Protein AF-A0A660L6B1-F1 (afdb_monomer)

Sequence (145 aa):
MTATSTRTHKPASDKQTKLLQELCDRLGETYTEPTSSFIAHREISRLIALDNERRAAKDTEPPTPRQLQHLRTLAMRTGQTFVTPTSKRQAAAEIDRLQGATPSTRVERYLDQKAVWDRDTNRAPNLAAIREDEVTGYGSTATWQ

pLDDT: mean 78.26, std 13.12, range [45.59, 95.0]

Organism: NCBI:txid166793

Foldseek 3Di:
DDDDDPDDAAAADPVLLVLQVVLCVVVVHDDDRDRHNVSSVVSSVVSVVVVVVVVVVQQQAAADPVLVVLLVVLCLFQVHDDDRDRGNNRSVVSSVVSVPHDGDDPVRSVVVVVVVVVVVVPPPPCPPPCDPVNVDDDDDPDDDD

Radius of gyration: 30.48 Å; Cα contacts (8 Å, |Δi|>4): 100; chains: 1; bounding box: 74×33×85 Å

Mean predicted aligned error: 15.08 Å

Solvent-accessible surface area (backbone atoms only — not comparable to full-atom values): 8761 Å² total; per-residue (Å²): 134,85,81,80,80,83,76,87,67,58,66,47,49,74,68,52,54,52,52,43,45,55,50,18,65,74,70,74,45,86,75,71,88,51,85,21,33,66,57,36,53,52,49,45,54,50,51,51,50,51,50,50,50,55,48,51,54,58,42,58,35,65,47,50,72,67,56,56,52,48,42,54,53,40,26,68,52,36,73,44,88,80,79,86,54,71,12,36,50,50,41,49,55,50,43,52,53,49,66,73,44,75,64,48,51,77,63,59,54,50,50,53,53,48,51,53,50,51,50,65,68,67,44,72,88,56,93,78,58,83,50,83,71,73,73,69,66,85,82,77,88,80,80,87,131

Structure (mmCIF, N/CA/C/O backbone):
data_AF-A0A660L6B1-F1
#
_entry.id   AF-A0A660L6B1-F1
#
loop_
_atom_site.group_PDB
_atom_site.id
_atom_site.type_symbol
_atom_site.label_atom_id
_atom_site.label_alt_id
_atom_site.label_comp_id
_atom_site.label_asym_id
_atom_site.label_entity_id
_atom_site.label_seq_id
_atom_site.pdbx_PDB_ins_code
_atom_site.Cartn_x
_atom_site.Cartn_y
_atom_site.Cartn_z
_atom_site.occupancy
_atom_site.B_iso_or_equiv
_atom_site.auth_seq_id
_atom_site.auth_comp_id
_atom_site.auth_asym_id
_atom_site.auth_atom_id
_atom_site.pdbx_PDB_model_num
ATOM 1 N N . MET A 1 1 ? 45.221 -22.791 -22.478 1.00 45.59 1 MET A N 1
ATOM 2 C CA . MET A 1 1 ? 44.821 -21.720 -23.415 1.00 45.59 1 MET A CA 1
ATOM 3 C C . MET A 1 1 ? 43.302 -21.714 -23.492 1.00 45.59 1 MET A C 1
ATOM 5 O O . MET A 1 1 ? 42.735 -22.601 -24.113 1.00 45.59 1 MET A O 1
ATOM 9 N N . THR A 1 2 ? 42.630 -20.821 -22.768 1.00 54.91 2 THR A N 1
ATOM 10 C CA . THR A 1 2 ? 41.160 -20.735 -22.767 1.00 54.91 2 THR A CA 1
ATOM 11 C C . THR A 1 2 ? 40.703 -19.883 -23.947 1.00 54.91 2 THR A C 1
ATOM 13 O O . THR A 1 2 ? 41.018 -18.698 -24.008 1.00 54.91 2 THR A O 1
ATOM 16 N N . ALA A 1 3 ? 39.998 -20.493 -24.900 1.00 46.19 3 ALA A N 1
ATOM 17 C CA . ALA A 1 3 ? 39.411 -19.799 -26.038 1.00 46.19 3 ALA A CA 1
ATOM 18 C C . ALA A 1 3 ? 38.224 -18.943 -25.568 1.00 46.19 3 ALA A C 1
ATOM 20 O O . ALA A 1 3 ? 37.179 -19.471 -25.186 1.00 46.19 3 ALA A O 1
ATOM 21 N N . THR A 1 4 ? 38.376 -17.620 -25.577 1.00 51.38 4 THR A N 1
ATOM 22 C CA . THR A 1 4 ? 37.271 -16.694 -25.307 1.00 51.38 4 THR A CA 1
ATOM 23 C C . THR A 1 4 ? 36.368 -16.657 -26.537 1.00 51.38 4 THR A C 1
ATOM 25 O O . THR A 1 4 ? 36.705 -16.049 -27.548 1.00 51.38 4 THR A O 1
ATOM 28 N N . SER A 1 5 ? 35.235 -17.358 -26.480 1.00 50.53 5 SER A N 1
ATOM 29 C CA . SER A 1 5 ? 34.249 -17.382 -27.562 1.00 50.53 5 SER A CA 1
ATOM 30 C C . SER A 1 5 ? 33.542 -16.024 -27.647 1.00 50.53 5 SER A C 1
ATOM 32 O O . SER A 1 5 ? 32.701 -15.688 -26.811 1.00 50.53 5 SER A O 1
ATOM 34 N N . THR A 1 6 ? 33.909 -15.207 -28.634 1.00 53.56 6 THR A N 1
ATOM 35 C CA . THR A 1 6 ? 33.251 -13.933 -28.942 1.00 53.56 6 THR A CA 1
ATOM 36 C C . THR A 1 6 ? 31.900 -14.205 -29.596 1.00 53.56 6 THR A C 1
ATOM 38 O O . THR A 1 6 ? 31.778 -14.401 -30.802 1.00 53.56 6 THR A O 1
ATOM 41 N N . ARG A 1 7 ? 30.851 -14.242 -28.772 1.00 62.47 7 ARG A N 1
ATOM 42 C CA . ARG A 1 7 ? 29.467 -14.359 -29.235 1.00 62.47 7 ARG A CA 1
ATOM 43 C C . ARG A 1 7 ? 29.008 -13.009 -29.793 1.00 62.47 7 ARG A C 1
ATOM 45 O O . ARG A 1 7 ? 28.795 -12.061 -29.043 1.00 62.47 7 ARG A O 1
ATOM 52 N N . THR A 1 8 ? 28.854 -12.915 -31.110 1.00 76.75 8 THR A N 1
ATOM 53 C CA . THR A 1 8 ? 28.317 -11.719 -31.775 1.00 76.75 8 THR A CA 1
ATOM 54 C C . THR A 1 8 ? 26.842 -11.546 -31.420 1.00 76.75 8 THR A C 1
ATOM 56 O O . THR A 1 8 ? 26.021 -12.434 -31.659 1.00 76.75 8 THR A O 1
ATOM 59 N N . HIS A 1 9 ? 26.494 -10.402 -30.838 1.00 72.44 9 HIS A N 1
ATOM 60 C CA . HIS A 1 9 ? 25.125 -10.078 -30.447 1.00 72.44 9 HIS A CA 1
ATOM 61 C C . HIS A 1 9 ? 24.504 -9.068 -31.413 1.00 72.44 9 HIS A C 1
ATOM 63 O O . HIS A 1 9 ? 25.188 -8.194 -31.939 1.00 72.44 9 HIS A O 1
ATOM 69 N N . LYS A 1 10 ? 23.189 -9.184 -31.627 1.00 81.12 10 LYS A N 1
ATOM 70 C CA . LYS A 1 10 ? 22.419 -8.221 -32.422 1.00 81.12 10 LYS A CA 1
ATOM 71 C C . LYS A 1 10 ? 22.439 -6.834 -31.756 1.00 81.12 10 LYS A C 1
ATOM 73 O O . LYS A 1 10 ? 22.486 -6.774 -30.519 1.00 81.12 10 LYS A O 1
ATOM 78 N N . PRO A 1 11 ? 22.362 -5.744 -32.544 1.00 81.81 11 PRO A N 1
ATOM 79 C CA . PRO A 1 11 ? 22.186 -4.404 -31.992 1.00 81.81 11 PRO A CA 1
ATOM 80 C C . PRO A 1 11 ? 20.910 -4.338 -31.142 1.00 81.81 11 PRO A C 1
ATOM 82 O O . PRO A 1 11 ? 19.995 -5.153 -31.310 1.00 81.81 11 PRO A O 1
ATOM 85 N N . ALA A 1 12 ? 20.876 -3.413 -30.184 1.00 79.62 12 ALA A N 1
ATOM 86 C CA . ALA A 1 12 ? 19.717 -3.234 -29.321 1.00 79.62 12 ALA A CA 1
ATOM 87 C C . ALA A 1 12 ? 18.481 -2.852 -30.146 1.00 79.62 12 ALA A C 1
ATOM 89 O O . ALA A 1 12 ? 18.556 -2.058 -31.077 1.00 79.62 12 ALA A O 1
ATOM 90 N N . SER A 1 13 ? 17.343 -3.457 -29.817 1.00 86.00 13 SER A N 1
ATOM 91 C CA . SER A 1 13 ? 16.076 -3.157 -30.481 1.00 86.00 13 SER A CA 1
ATOM 92 C C . SER A 1 13 ? 15.528 -1.807 -30.014 1.00 86.00 13 SER A C 1
ATOM 94 O O . SER A 1 13 ? 15.608 -1.501 -28.827 1.00 86.00 13 SER A O 1
ATOM 96 N N . ASP A 1 14 ? 14.850 -1.074 -30.898 1.00 82.19 14 ASP A N 1
ATOM 97 C CA . ASP A 1 14 ? 14.166 0.195 -30.588 1.00 82.19 14 ASP A CA 1
ATOM 98 C C . ASP A 1 14 ? 13.207 0.117 -29.388 1.00 82.19 14 ASP A C 1
ATOM 100 O O . ASP A 1 14 ? 12.990 1.088 -28.668 1.00 82.19 14 ASP A O 1
ATOM 104 N N . LYS A 1 15 ? 12.601 -1.053 -29.146 1.00 78.88 15 LYS A N 1
ATOM 105 C CA . LYS A 1 15 ? 11.766 -1.271 -27.954 1.00 78.88 15 LYS A CA 1
ATOM 106 C C . LYS A 1 15 ? 12.605 -1.320 -26.676 1.00 78.88 15 LYS A C 1
ATOM 108 O O . LYS A 1 15 ? 12.168 -0.831 -25.641 1.00 78.88 15 LYS A O 1
ATOM 113 N N . GLN A 1 16 ? 13.790 -1.926 -26.750 1.00 75.31 16 GLN A N 1
ATOM 114 C CA . GLN A 1 16 ? 14.714 -2.035 -25.622 1.00 75.31 16 GLN A CA 1
ATOM 115 C C . GLN A 1 16 ? 15.301 -0.665 -25.276 1.00 75.31 16 GLN A C 1
ATOM 117 O O . GLN A 1 16 ? 15.363 -0.326 -24.100 1.00 75.31 16 GLN A O 1
ATOM 122 N N . THR A 1 17 ? 15.666 0.139 -26.278 1.00 83.06 17 THR A N 1
ATOM 123 C CA . THR A 1 17 ? 16.177 1.503 -26.061 1.00 83.06 17 THR A CA 1
ATOM 124 C C . THR A 1 17 ? 15.108 2.417 -25.461 1.00 83.06 17 THR A C 1
ATOM 126 O O . THR A 1 17 ? 15.379 3.084 -24.468 1.00 83.06 17 THR A O 1
ATOM 129 N N . LYS A 1 18 ? 13.861 2.369 -25.960 1.00 85.44 18 LYS A N 1
ATOM 130 C CA . LYS A 1 18 ? 12.730 3.108 -25.363 1.00 85.44 18 LYS A CA 1
ATOM 131 C C . LYS A 1 18 ? 12.466 2.727 -23.906 1.00 85.44 18 LYS A C 1
ATOM 133 O O . LYS A 1 18 ? 12.297 3.609 -23.073 1.00 85.44 18 LYS A O 1
ATOM 138 N N . LEU A 1 19 ? 12.440 1.430 -23.597 1.00 80.94 19 LEU A N 1
ATOM 139 C CA . LEU A 1 19 ? 12.199 0.962 -22.230 1.00 80.94 19 LEU A CA 1
ATOM 140 C C . LEU A 1 19 ? 13.330 1.372 -21.276 1.00 80.94 19 LEU A C 1
ATOM 142 O O . LEU A 1 19 ? 13.064 1.738 -20.136 1.00 80.94 19 LEU A O 1
ATOM 146 N N . LEU A 1 20 ? 14.583 1.334 -21.737 1.00 84.25 20 LEU A N 1
ATOM 147 C CA . LEU A 1 20 ? 15.726 1.818 -20.962 1.00 84.25 20 LEU A CA 1
ATOM 148 C C . LEU A 1 20 ? 15.623 3.312 -20.673 1.00 84.25 20 LEU A C 1
ATOM 150 O O . LEU A 1 20 ? 15.792 3.701 -19.524 1.00 84.25 20 LEU A O 1
ATOM 154 N N . GLN A 1 21 ? 15.305 4.121 -21.686 1.00 84.62 21 GLN A N 1
ATOM 155 C CA . GLN A 1 21 ? 15.109 5.560 -21.518 1.00 84.62 21 GLN A CA 1
ATOM 156 C C . GLN A 1 21 ? 14.036 5.845 -20.458 1.00 84.62 21 GLN A C 1
ATOM 158 O O . GLN A 1 21 ? 14.293 6.571 -19.504 1.00 84.62 21 GLN A O 1
ATOM 163 N N . GLU A 1 22 ? 12.871 5.201 -20.565 1.00 88.75 22 GLU A N 1
ATOM 164 C CA . GLU A 1 22 ? 11.767 5.388 -19.618 1.00 88.75 22 GLU A CA 1
ATOM 165 C C . GLU A 1 22 ? 12.141 4.984 -18.179 1.00 88.75 22 GLU A C 1
ATOM 167 O O . GLU A 1 22 ? 11.773 5.662 -17.217 1.00 88.75 22 GLU A O 1
ATOM 172 N N . LEU A 1 23 ? 12.871 3.876 -18.010 1.00 83.50 23 LEU A N 1
ATOM 173 C CA . LEU A 1 23 ? 13.323 3.412 -16.696 1.00 83.50 23 LEU A CA 1
ATOM 174 C C . LEU A 1 23 ? 14.380 4.344 -16.091 1.00 83.50 23 LEU A C 1
ATOM 176 O O . LEU A 1 23 ? 14.301 4.647 -14.901 1.00 83.50 23 LEU A O 1
ATOM 180 N N . CYS A 1 24 ? 15.331 4.817 -16.897 1.00 87.94 24 CYS A N 1
ATOM 181 C CA . CYS A 1 24 ? 16.336 5.794 -16.489 1.00 87.94 24 CYS A CA 1
ATOM 182 C C . CYS A 1 24 ? 15.687 7.109 -16.042 1.00 87.94 24 CYS A C 1
ATOM 184 O O . CYS A 1 24 ? 15.954 7.558 -14.928 1.00 87.94 24 CYS A O 1
ATOM 186 N N . ASP A 1 25 ? 14.763 7.657 -16.838 1.00 89.62 25 ASP A N 1
ATOM 187 C CA . ASP A 1 25 ? 14.040 8.894 -16.516 1.00 89.62 25 ASP A CA 1
ATOM 188 C C . ASP A 1 25 ? 13.259 8.762 -15.199 1.00 89.62 25 ASP A C 1
ATOM 190 O O . ASP A 1 25 ? 13.286 9.651 -14.347 1.00 89.62 25 ASP A O 1
ATOM 194 N N . ARG A 1 26 ? 12.598 7.616 -14.986 1.00 87.19 26 ARG A N 1
ATOM 195 C CA . ARG A 1 26 ? 11.837 7.339 -13.759 1.00 87.19 26 ARG A CA 1
ATOM 196 C C . ARG A 1 26 ? 12.727 7.192 -12.523 1.00 87.19 26 ARG A C 1
ATOM 198 O O . ARG A 1 26 ? 12.322 7.586 -11.430 1.00 87.19 26 ARG A O 1
ATOM 205 N N . LEU A 1 27 ? 13.908 6.599 -12.681 1.00 87.12 27 LEU A N 1
ATOM 206 C CA . LEU A 1 27 ? 14.862 6.366 -11.595 1.00 87.12 27 LEU A CA 1
ATOM 207 C C . LEU A 1 27 ? 15.823 7.546 -11.374 1.00 87.12 27 LEU A C 1
ATOM 209 O O . LEU A 1 27 ? 16.523 7.555 -10.359 1.00 87.12 27 LEU A O 1
ATOM 213 N N . GLY A 1 28 ? 15.845 8.537 -12.270 1.00 88.56 28 GLY A N 1
ATOM 214 C CA . GLY A 1 28 ? 16.829 9.622 -12.263 1.00 88.56 28 GLY A CA 1
ATOM 215 C C . GLY A 1 28 ? 18.252 9.148 -12.582 1.00 88.56 28 GLY A C 1
ATOM 216 O O . GLY A 1 28 ? 19.215 9.795 -12.182 1.00 88.56 28 GLY A O 1
ATOM 217 N N . GLU A 1 29 ? 18.384 8.000 -13.248 1.00 86.88 29 GLU A N 1
ATOM 218 C CA . GLU A 1 29 ? 19.663 7.425 -13.670 1.00 86.88 29 GLU A CA 1
ATOM 219 C C . GLU A 1 29 ? 20.031 7.948 -15.061 1.00 86.88 29 GLU A C 1
ATOM 221 O O . GLU A 1 29 ? 19.167 8.180 -15.907 1.00 86.88 29 GLU A O 1
ATOM 226 N N . THR A 1 30 ? 21.322 8.110 -15.337 1.00 88.94 30 THR A N 1
ATOM 227 C CA . THR A 1 30 ? 21.785 8.561 -16.654 1.00 88.94 30 THR A CA 1
ATOM 228 C C . THR A 1 30 ? 21.589 7.472 -17.706 1.00 88.94 30 THR A C 1
ATOM 230 O O . THR A 1 30 ? 22.149 6.380 -17.582 1.00 88.94 30 THR A O 1
ATOM 233 N N . TYR A 1 31 ? 20.845 7.778 -18.770 1.00 84.38 31 TYR A N 1
ATOM 234 C CA . TYR A 1 31 ? 20.689 6.870 -19.903 1.00 84.38 31 TYR A CA 1
ATOM 23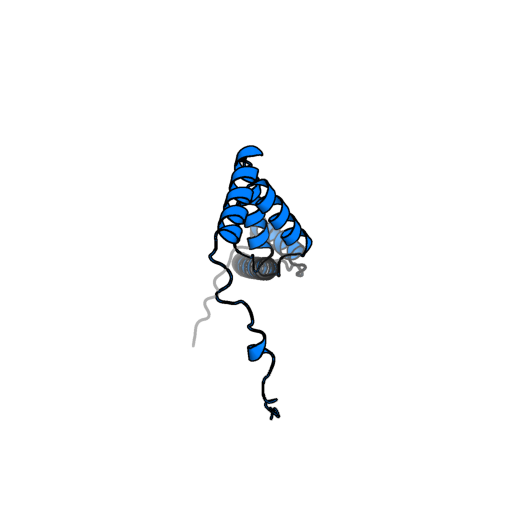5 C C . TYR A 1 31 ? 21.997 6.756 -20.697 1.00 84.38 31 TYR A C 1
ATOM 237 O O . TYR A 1 31 ? 22.579 7.759 -21.106 1.00 84.38 31 TYR A O 1
ATOM 245 N N . THR A 1 32 ? 22.448 5.522 -20.933 1.00 85.19 32 THR A N 1
ATOM 246 C CA . THR A 1 32 ? 23.571 5.212 -21.829 1.00 85.19 32 THR A CA 1
ATOM 247 C C . THR A 1 32 ? 23.077 4.286 -22.933 1.00 85.19 32 THR A C 1
ATOM 249 O O . THR A 1 32 ? 22.485 3.244 -22.647 1.00 85.19 32 THR A O 1
ATOM 252 N N . GLU A 1 33 ? 23.325 4.650 -24.193 1.00 81.56 33 GLU A N 1
ATOM 253 C CA . GLU A 1 33 ? 22.878 3.853 -25.335 1.00 81.56 33 GLU A CA 1
ATOM 254 C C . GLU A 1 33 ? 23.579 2.477 -25.355 1.00 81.56 33 GLU A C 1
ATOM 256 O O . GLU A 1 33 ? 24.814 2.401 -25.358 1.00 81.56 33 GLU A O 1
ATOM 261 N N . PRO A 1 34 ? 22.826 1.362 -25.344 1.00 82.56 34 PRO A N 1
ATOM 262 C CA . PRO A 1 34 ? 23.414 0.035 -25.240 1.00 82.56 34 PRO A CA 1
ATOM 263 C C . PRO A 1 34 ? 24.037 -0.421 -26.566 1.00 82.56 34 PRO A C 1
ATOM 265 O O . PRO A 1 34 ? 23.363 -0.550 -27.584 1.00 82.56 34 PRO A O 1
ATOM 268 N N . THR A 1 35 ? 25.312 -0.813 -26.521 1.00 85.56 35 THR A N 1
ATOM 269 C CA . THR A 1 35 ? 26.074 -1.322 -27.681 1.00 85.56 35 THR A CA 1
ATOM 270 C C . THR A 1 35 ? 25.486 -2.603 -28.295 1.00 85.56 35 THR A C 1
ATOM 272 O O . THR A 1 35 ? 25.751 -2.938 -29.445 1.00 85.56 35 THR A O 1
ATOM 275 N N . SER A 1 36 ? 24.711 -3.370 -27.524 1.00 86.38 36 SER A N 1
ATOM 276 C CA . SER A 1 36 ? 24.177 -4.675 -27.920 1.00 86.38 36 SER A CA 1
ATOM 277 C C . SER A 1 36 ? 22.867 -4.970 -27.199 1.00 86.38 36 SER A C 1
ATOM 279 O O . SER A 1 36 ? 22.670 -4.561 -26.054 1.00 86.38 36 SER A O 1
ATOM 281 N N . SER A 1 37 ? 22.001 -5.767 -27.827 1.00 79.62 37 SER A N 1
ATOM 282 C CA . SER A 1 37 ? 20.754 -6.251 -27.226 1.00 79.62 37 SER A CA 1
ATOM 283 C C . SER A 1 37 ? 20.975 -7.015 -25.913 1.00 79.62 37 SER A C 1
ATOM 285 O O . SER A 1 37 ? 20.153 -6.932 -25.004 1.00 79.62 37 SER A O 1
ATOM 287 N N . PHE A 1 38 ? 22.103 -7.722 -25.775 1.00 83.00 38 PHE A N 1
ATOM 288 C CA . PHE A 1 38 ? 22.449 -8.421 -24.533 1.00 83.00 38 PHE A CA 1
ATOM 289 C C . PHE A 1 38 ? 22.725 -7.439 -23.387 1.00 83.00 38 PHE A C 1
ATOM 291 O O . PHE A 1 38 ? 22.220 -7.621 -22.281 1.00 83.00 38 PHE A O 1
ATOM 298 N N . ILE A 1 39 ? 23.476 -6.371 -23.676 1.00 85.00 39 ILE A N 1
ATOM 299 C CA . ILE A 1 39 ? 23.745 -5.293 -22.719 1.00 85.00 39 ILE A CA 1
ATOM 300 C C . ILE A 1 39 ? 22.442 -4.574 -22.367 1.00 85.00 39 ILE A C 1
ATOM 302 O O . ILE A 1 39 ? 22.163 -4.377 -21.188 1.00 85.00 39 ILE A O 1
ATOM 306 N N . ALA A 1 40 ? 21.600 -4.291 -23.367 1.00 76.81 40 ALA A N 1
ATOM 307 C CA . ALA A 1 40 ? 20.298 -3.670 -23.156 1.00 76.81 40 ALA A CA 1
ATOM 308 C C . ALA A 1 40 ? 19.404 -4.508 -22.231 1.00 76.81 40 ALA A C 1
ATOM 310 O O . ALA A 1 40 ? 18.849 -3.996 -21.266 1.00 76.81 40 ALA A O 1
ATOM 311 N N . HIS A 1 41 ? 19.285 -5.812 -22.487 1.00 78.50 41 HIS A N 1
ATOM 312 C CA . HIS A 1 41 ? 18.449 -6.705 -21.685 1.00 78.50 41 HIS A CA 1
ATOM 313 C C . HIS A 1 41 ? 18.952 -6.856 -20.243 1.00 78.50 41 HIS A C 1
ATOM 315 O O . HIS A 1 41 ? 18.149 -6.862 -19.305 1.00 78.50 41 HIS A O 1
ATOM 321 N N . ARG A 1 42 ? 20.277 -6.946 -20.055 1.00 90.38 42 ARG A N 1
ATOM 322 C CA . ARG A 1 42 ? 20.888 -6.979 -18.722 1.00 90.38 42 ARG A CA 1
ATOM 323 C C . ARG A 1 42 ? 20.557 -5.709 -17.944 1.00 90.38 42 ARG A C 1
ATOM 325 O O . ARG A 1 42 ? 20.157 -5.799 -16.786 1.00 90.38 42 ARG A O 1
ATOM 332 N N . GLU A 1 43 ? 20.682 -4.554 -18.590 1.00 87.31 43 GLU A N 1
ATOM 333 C CA . GLU A 1 43 ? 20.435 -3.273 -17.935 1.00 87.31 43 GLU A CA 1
ATOM 334 C C . GLU A 1 43 ? 18.946 -3.050 -17.646 1.00 87.31 43 GLU A C 1
ATOM 336 O O . GLU A 1 43 ? 18.606 -2.647 -16.540 1.00 87.31 43 GLU A O 1
ATOM 3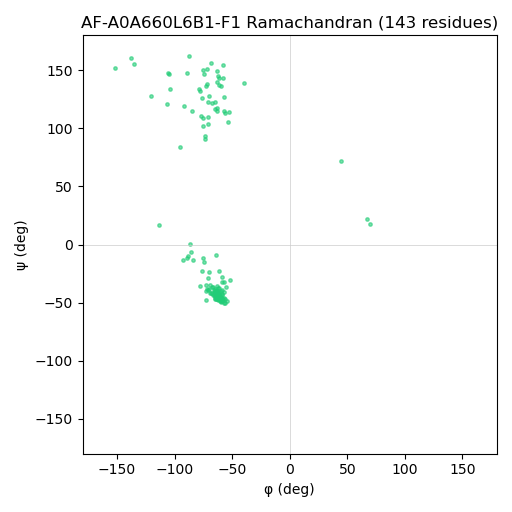41 N N . ILE A 1 44 ? 18.042 -3.446 -18.551 1.00 81.00 44 ILE A N 1
ATOM 342 C CA . ILE A 1 44 ? 16.591 -3.459 -18.286 1.00 81.00 44 ILE A CA 1
ATOM 343 C C . ILE A 1 44 ? 16.289 -4.280 -17.028 1.00 81.00 44 ILE A C 1
ATOM 345 O O . ILE A 1 44 ? 15.574 -3.818 -16.142 1.00 81.00 44 ILE A O 1
ATOM 349 N N . SER A 1 45 ? 16.851 -5.488 -16.928 1.00 82.88 45 SER A N 1
ATOM 350 C CA . SER A 1 45 ? 16.617 -6.375 -15.782 1.00 82.88 45 SER A CA 1
ATOM 351 C C . SER A 1 45 ? 17.118 -5.756 -14.475 1.00 82.88 45 SER A C 1
ATOM 353 O O . SER A 1 45 ? 16.423 -5.807 -13.461 1.00 82.88 45 SER A O 1
ATOM 355 N N . ARG A 1 46 ? 18.296 -5.120 -14.508 1.00 92.31 46 ARG A N 1
ATOM 356 C CA . ARG A 1 46 ? 18.870 -4.399 -13.367 1.00 92.31 46 ARG A CA 1
ATOM 357 C C . ARG A 1 46 ? 17.996 -3.218 -12.936 1.00 92.31 46 ARG A C 1
ATOM 359 O O . ARG A 1 46 ? 17.714 -3.082 -11.750 1.00 92.31 46 ARG A O 1
ATOM 366 N N . LEU A 1 47 ? 17.557 -2.381 -13.876 1.00 84.12 47 LEU A N 1
ATOM 367 C CA . LEU A 1 47 ? 16.740 -1.200 -13.578 1.00 84.12 47 LEU A CA 1
ATOM 368 C C . LEU A 1 47 ? 15.355 -1.582 -13.049 1.00 84.12 47 LEU A C 1
ATOM 370 O O . LEU A 1 47 ? 14.856 -0.939 -12.132 1.00 84.12 47 LEU A O 1
ATOM 374 N N . ILE A 1 48 ? 14.754 -2.657 -13.566 1.00 86.00 48 ILE A N 1
ATOM 375 C CA . ILE A 1 48 ? 13.502 -3.198 -13.021 1.00 86.00 48 ILE A CA 1
ATOM 376 C C . ILE A 1 48 ? 13.695 -3.656 -11.572 1.00 86.00 48 ILE A C 1
ATOM 378 O O . ILE A 1 48 ? 12.856 -3.353 -10.727 1.00 86.00 48 ILE A O 1
ATOM 382 N N . ALA A 1 49 ? 14.787 -4.366 -11.269 1.00 83.25 49 ALA A N 1
ATOM 383 C CA . ALA A 1 49 ? 15.082 -4.783 -9.899 1.00 83.25 49 ALA A CA 1
ATOM 384 C C . ALA A 1 49 ? 15.220 -3.570 -8.963 1.00 83.25 49 ALA A C 1
ATOM 386 O O . ALA A 1 49 ? 14.569 -3.531 -7.922 1.00 83.25 49 ALA A O 1
ATOM 387 N N . LEU A 1 50 ? 15.959 -2.539 -9.383 1.00 87.06 50 LEU A N 1
ATOM 388 C CA . LEU A 1 50 ? 16.124 -1.306 -8.612 1.00 87.06 50 LEU A CA 1
ATOM 389 C C . LEU A 1 50 ? 14.802 -0.539 -8.416 1.00 87.06 50 LEU A C 1
ATOM 391 O O . LEU A 1 50 ? 14.536 -0.047 -7.321 1.00 87.06 50 LEU A O 1
ATOM 395 N N . ASP A 1 51 ? 13.953 -0.440 -9.445 1.00 87.38 51 ASP A N 1
ATOM 396 C CA . ASP A 1 51 ? 12.623 0.182 -9.330 1.00 87.38 51 ASP A CA 1
ATOM 397 C C . ASP A 1 51 ? 11.747 -0.583 -8.334 1.00 87.38 51 ASP A C 1
ATOM 399 O O . ASP A 1 51 ? 11.105 0.022 -7.476 1.00 87.38 51 ASP A O 1
ATOM 403 N N . ASN A 1 52 ? 11.769 -1.916 -8.390 1.00 86.88 52 ASN A N 1
ATOM 404 C CA . ASN A 1 52 ? 11.038 -2.761 -7.451 1.00 86.88 52 ASN A CA 1
ATOM 405 C C . ASN A 1 52 ? 11.541 -2.590 -6.014 1.00 86.88 52 ASN A C 1
ATOM 407 O O . ASN A 1 52 ? 10.727 -2.483 -5.101 1.00 86.88 52 ASN A O 1
ATOM 411 N N . GLU A 1 53 ? 12.854 -2.511 -5.803 1.00 86.88 53 GLU A N 1
ATOM 412 C CA . GLU A 1 53 ? 13.448 -2.251 -4.488 1.00 86.88 53 GLU A CA 1
ATOM 413 C C . GLU A 1 53 ? 13.046 -0.875 -3.947 1.00 86.88 53 GLU A C 1
ATOM 415 O O . GLU A 1 53 ? 12.606 -0.764 -2.802 1.00 86.88 53 GLU A O 1
ATOM 420 N N . ARG A 1 54 ? 13.113 0.177 -4.775 1.00 87.25 54 ARG A N 1
ATOM 421 C CA . ARG A 1 54 ? 12.685 1.531 -4.383 1.00 87.25 54 ARG A CA 1
ATOM 422 C C . ARG A 1 54 ? 11.193 1.587 -4.060 1.00 87.25 54 ARG A C 1
ATOM 424 O O . ARG A 1 54 ? 10.797 2.243 -3.096 1.00 87.25 54 ARG A O 1
ATOM 431 N N . ARG A 1 55 ? 10.358 0.883 -4.830 1.00 83.88 55 ARG A N 1
ATOM 432 C CA . ARG A 1 55 ? 8.923 0.735 -4.541 1.00 83.88 55 ARG A CA 1
ATOM 433 C C . ARG A 1 55 ? 8.691 -0.010 -3.234 1.00 83.88 55 ARG A C 1
ATOM 435 O O . ARG A 1 55 ? 7.924 0.475 -2.413 1.00 83.88 55 ARG A O 1
ATOM 442 N N . ALA A 1 56 ? 9.382 -1.125 -3.010 1.00 79.12 56 ALA A N 1
ATOM 443 C CA . ALA A 1 56 ? 9.272 -1.897 -1.777 1.00 79.12 56 ALA A CA 1
ATOM 444 C C . ALA A 1 56 ? 9.682 -1.063 -0.554 1.00 79.12 56 ALA A C 1
ATOM 446 O O . ALA A 1 56 ? 8.962 -1.048 0.442 1.00 79.12 56 ALA A O 1
ATOM 447 N N . ALA A 1 57 ? 10.774 -0.299 -0.650 1.00 83.62 57 ALA A N 1
ATOM 448 C CA . ALA A 1 57 ? 11.193 0.626 0.400 1.00 83.62 57 ALA A CA 1
ATOM 449 C C . ALA A 1 57 ? 10.101 1.667 0.702 1.00 83.62 57 ALA A C 1
ATOM 451 O O . ALA A 1 57 ? 9.716 1.851 1.859 1.00 83.62 57 ALA A O 1
ATOM 452 N N . LYS A 1 58 ? 9.520 2.276 -0.337 1.00 82.88 58 LYS A N 1
ATOM 453 C CA . LYS A 1 58 ? 8.402 3.219 -0.193 1.00 82.88 58 LYS A CA 1
ATOM 454 C C . LYS A 1 58 ? 7.155 2.567 0.415 1.00 82.88 58 LYS A C 1
ATOM 456 O O . LYS A 1 58 ? 6.462 3.179 1.224 1.00 82.88 58 LYS A O 1
ATOM 461 N N . ASP A 1 59 ? 6.879 1.316 0.064 1.00 82.25 59 ASP A N 1
ATOM 462 C CA . ASP A 1 59 ? 5.749 0.549 0.589 1.00 82.25 59 ASP A CA 1
ATOM 463 C C . ASP A 1 59 ? 5.921 0.163 2.059 1.00 82.25 59 ASP A C 1
ATOM 465 O O . ASP A 1 59 ? 4.916 -0.072 2.738 1.00 82.25 59 ASP A O 1
ATOM 469 N N . THR A 1 60 ? 7.162 0.104 2.551 1.00 86.56 60 THR A N 1
ATOM 470 C CA . THR A 1 60 ? 7.496 -0.102 3.969 1.00 86.56 60 THR A CA 1
ATOM 471 C C . THR A 1 60 ? 7.517 1.185 4.791 1.00 86.56 60 THR A C 1
ATOM 473 O O . THR A 1 60 ? 7.616 1.109 6.013 1.00 86.56 60 THR A O 1
ATOM 476 N N . GLU A 1 61 ? 7.378 2.361 4.166 1.00 90.19 61 GLU A N 1
ATOM 477 C CA . GLU A 1 61 ? 7.315 3.623 4.904 1.00 90.19 61 GLU A CA 1
ATOM 478 C C . GLU A 1 61 ? 6.152 3.622 5.902 1.00 90.19 61 GLU A C 1
ATOM 480 O O . GLU A 1 61 ? 5.063 3.131 5.576 1.00 90.19 61 GLU A O 1
ATOM 485 N N . PRO A 1 62 ? 6.335 4.227 7.088 1.00 90.06 62 PRO A N 1
ATOM 486 C CA . PRO A 1 62 ? 5.299 4.270 8.102 1.00 90.06 62 PRO A CA 1
ATOM 487 C C . PRO A 1 62 ? 4.068 5.039 7.599 1.00 90.06 62 PRO A C 1
ATOM 489 O O . PRO A 1 62 ? 4.195 6.020 6.850 1.00 90.06 62 PRO A O 1
ATOM 492 N N . PRO A 1 63 ? 2.858 4.621 8.007 1.00 91.94 63 PRO A N 1
ATOM 493 C CA . PRO A 1 63 ? 1.623 5.264 7.592 1.00 91.94 63 PRO A CA 1
ATOM 494 C C . PRO A 1 63 ? 1.591 6.722 8.045 1.00 91.94 63 PRO A C 1
ATOM 496 O O . PRO A 1 63 ? 2.046 7.081 9.131 1.00 91.94 63 PRO A O 1
ATOM 499 N N . THR A 1 64 ? 1.023 7.585 7.207 1.00 93.12 64 THR A N 1
ATOM 500 C CA . THR A 1 64 ? 0.910 9.005 7.554 1.00 93.12 64 THR A CA 1
ATOM 501 C C . THR A 1 64 ? -0.136 9.221 8.659 1.00 93.12 64 THR A C 1
ATOM 503 O O . THR A 1 64 ? -1.146 8.509 8.695 1.00 93.12 64 THR A O 1
ATOM 506 N N . PRO A 1 65 ? 0.010 10.257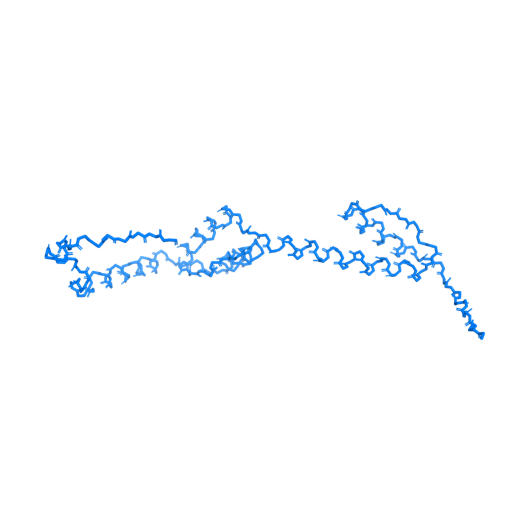 9.509 1.00 91.69 65 PRO A N 1
ATOM 507 C CA . PRO A 1 65 ? -0.989 10.578 10.533 1.00 91.69 65 PRO A CA 1
ATOM 508 C C . PRO A 1 65 ? -2.398 10.781 9.959 1.00 91.69 65 PRO A C 1
ATOM 510 O O . PRO A 1 65 ? -3.389 10.349 10.546 1.00 91.69 65 PRO A O 1
ATOM 513 N N . ARG A 1 66 ? -2.491 11.378 8.762 1.00 92.00 66 ARG A N 1
ATOM 514 C CA . ARG A 1 66 ? -3.760 11.587 8.053 1.00 92.00 66 ARG A CA 1
ATOM 515 C C . ARG A 1 66 ? -4.423 10.269 7.643 1.00 92.00 66 ARG A C 1
ATOM 517 O O . ARG A 1 66 ? -5.635 10.150 7.783 1.00 92.00 66 ARG A O 1
ATOM 524 N N . GLN A 1 67 ? -3.654 9.282 7.173 1.00 93.31 67 GLN A N 1
ATOM 525 C CA . GLN A 1 67 ? -4.183 7.949 6.853 1.00 93.31 67 GLN A CA 1
ATOM 526 C C . GLN A 1 67 ? -4.715 7.244 8.104 1.00 93.31 67 GLN A C 1
ATOM 528 O O . GLN A 1 67 ? -5.808 6.688 8.061 1.00 93.31 67 GLN A O 1
ATOM 533 N N . LEU A 1 68 ? -4.001 7.325 9.232 1.00 94.50 68 LEU A N 1
ATOM 534 C CA . LEU A 1 68 ? -4.462 6.745 10.500 1.00 94.50 68 LEU A CA 1
ATOM 535 C C . LEU A 1 68 ? -5.756 7.404 10.998 1.00 94.50 68 LEU A C 1
ATOM 537 O O . LEU A 1 68 ? -6.671 6.716 11.447 1.00 94.50 68 LEU A O 1
ATOM 541 N N . GLN A 1 69 ? -5.865 8.729 10.885 1.00 94.00 69 GLN A N 1
ATOM 5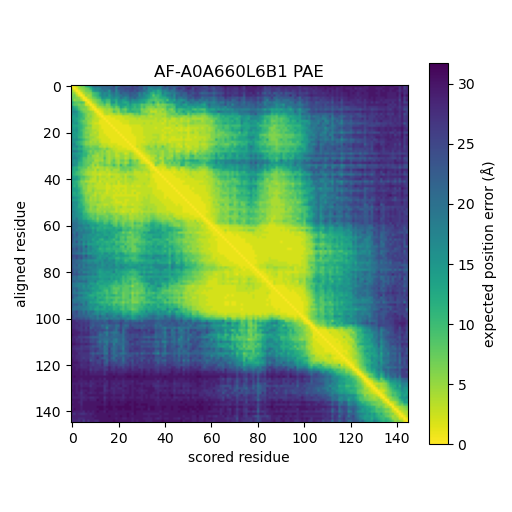42 C CA . GLN A 1 69 ? -7.090 9.446 11.240 1.00 94.00 69 GLN A CA 1
ATOM 543 C C . GLN A 1 69 ? -8.265 9.061 10.330 1.00 94.00 69 GLN A C 1
ATOM 545 O O . GLN A 1 69 ? -9.392 8.878 10.801 1.00 94.00 69 GLN A O 1
ATOM 550 N N . HIS A 1 70 ? -8.001 8.900 9.032 1.00 95.00 70 HIS A N 1
ATOM 551 C CA . HIS A 1 70 ? -9.002 8.459 8.062 1.00 95.00 70 HIS A CA 1
ATOM 552 C C . HIS A 1 70 ? -9.494 7.039 8.359 1.00 95.00 70 HIS A C 1
ATOM 554 O O . HIS A 1 70 ? -10.700 6.806 8.389 1.00 95.00 70 HIS A O 1
ATOM 560 N N . LEU A 1 71 ? -8.581 6.119 8.688 1.00 95.00 71 LEU A N 1
ATOM 561 C CA . LEU A 1 71 ? -8.910 4.755 9.110 1.00 95.00 71 LEU A CA 1
ATOM 562 C C . LEU A 1 71 ? -9.822 4.725 10.335 1.00 95.00 71 LEU A C 1
ATOM 564 O O . LEU A 1 71 ? -10.847 4.052 10.308 1.00 95.00 71 LEU A O 1
ATOM 568 N N . ARG A 1 72 ? -9.509 5.500 11.382 1.00 93.25 72 ARG A N 1
ATOM 569 C CA . ARG A 1 72 ? -10.367 5.600 12.579 1.00 93.25 72 ARG A CA 1
ATOM 570 C C . ARG A 1 72 ? -11.769 6.089 12.230 1.00 93.25 72 ARG A C 1
ATOM 572 O O . ARG A 1 72 ? -12.754 5.533 12.704 1.00 93.25 72 ARG A O 1
ATOM 579 N N . THR A 1 73 ? -11.858 7.098 11.369 1.00 92.88 73 THR A N 1
ATOM 580 C CA . THR A 1 73 ? -13.141 7.668 10.941 1.00 92.88 73 THR A CA 1
ATOM 581 C C . THR A 1 73 ? -13.971 6.647 10.161 1.00 92.88 73 THR A C 1
ATOM 583 O O . THR A 1 73 ? -15.165 6.489 10.416 1.00 92.88 73 THR A O 1
ATOM 586 N N . LEU A 1 74 ? -13.341 5.920 9.233 1.00 91.81 74 LEU A N 1
ATOM 587 C CA . LEU A 1 74 ? -13.998 4.870 8.458 1.00 91.81 74 LEU A CA 1
ATOM 588 C C . LEU A 1 74 ? -14.448 3.706 9.340 1.00 91.81 74 LEU A C 1
ATOM 590 O O . LEU A 1 74 ? -15.603 3.307 9.244 1.00 91.81 74 LEU A O 1
ATOM 594 N N . ALA A 1 75 ? -13.584 3.233 10.235 1.00 90.75 75 ALA A N 1
ATOM 595 C CA . ALA A 1 75 ? -13.877 2.176 11.199 1.00 90.75 75 ALA A CA 1
ATOM 596 C C . ALA A 1 75 ? -15.097 2.514 12.070 1.00 90.75 75 ALA A C 1
ATOM 598 O O . ALA A 1 75 ? -16.033 1.725 12.180 1.00 90.75 75 ALA A O 1
ATOM 599 N N . MET A 1 76 ? -15.154 3.737 12.608 1.00 88.19 76 MET A N 1
ATOM 600 C CA . MET A 1 76 ? -16.315 4.215 13.368 1.00 88.19 76 MET A CA 1
ATOM 601 C C . MET A 1 76 ? -17.592 4.286 12.519 1.00 88.19 76 MET A C 1
ATOM 603 O O . MET A 1 76 ? -18.687 4.034 13.023 1.00 88.19 76 MET A O 1
ATOM 607 N N . ARG A 1 77 ? -17.475 4.644 11.233 1.00 87.12 77 ARG A N 1
ATOM 608 C CA . ARG A 1 77 ? -18.620 4.740 10.317 1.00 87.12 77 ARG A CA 1
ATOM 609 C C . ARG A 1 77 ? -19.162 3.366 9.931 1.00 87.12 77 ARG A C 1
ATOM 611 O O . ARG A 1 77 ? -20.374 3.217 9.811 1.00 87.12 77 ARG A O 1
ATOM 618 N N . THR A 1 78 ? -18.291 2.395 9.694 1.00 87.06 78 THR A N 1
ATOM 619 C CA . THR A 1 78 ? -18.682 1.042 9.280 1.00 87.06 78 THR A CA 1
ATOM 620 C C . THR A 1 78 ? -18.938 0.111 10.460 1.00 87.06 78 THR A C 1
ATOM 622 O O . THR A 1 78 ? -19.498 -0.958 10.257 1.00 87.06 78 THR A O 1
ATOM 625 N N . GLY A 1 79 ? -18.573 0.507 11.685 1.00 86.19 79 GLY A N 1
ATOM 626 C CA . GLY A 1 79 ? -18.652 -0.354 12.868 1.00 86.19 79 GLY A CA 1
ATOM 627 C C . GLY A 1 79 ? -17.633 -1.496 12.848 1.00 86.19 79 GLY A C 1
ATOM 628 O O . GLY A 1 79 ? -17.802 -2.478 13.559 1.00 86.19 79 GLY A O 1
ATOM 629 N N . GLN A 1 80 ? -16.590 -1.399 12.021 1.00 87.88 80 GLN A N 1
ATOM 630 C CA . GLN A 1 80 ? -15.574 -2.440 11.885 1.00 87.88 80 GLN A CA 1
ATOM 631 C C . GLN A 1 80 ? -14.279 -2.028 12.571 1.00 87.88 80 GLN A C 1
ATOM 633 O O . GLN A 1 80 ? -13.907 -0.857 12.584 1.00 87.88 80 GLN A O 1
ATOM 638 N N . THR A 1 81 ? -13.555 -3.007 13.098 1.00 90.25 81 THR A N 1
ATOM 639 C CA . THR A 1 81 ? -12.182 -2.819 13.561 1.00 90.25 81 THR A CA 1
ATOM 640 C C . THR A 1 81 ? -11.198 -3.042 12.412 1.00 90.25 81 THR A C 1
ATOM 642 O O . THR A 1 81 ? -11.540 -3.623 11.378 1.00 90.25 81 THR A O 1
ATOM 645 N N . PHE A 1 82 ? -9.972 -2.555 12.586 1.00 90.62 82 PHE A N 1
ATOM 646 C CA . PHE A 1 82 ? -8.871 -2.782 11.658 1.00 90.62 82 PHE A CA 1
ATOM 647 C C . PHE A 1 82 ? -7.594 -3.141 12.412 1.00 90.62 82 PHE A C 1
ATOM 649 O O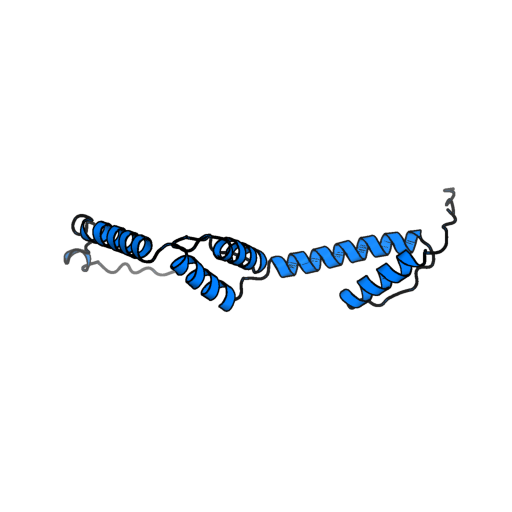 . PHE A 1 82 ? -7.423 -2.778 13.577 1.00 90.62 82 PHE A O 1
ATOM 656 N N . VAL A 1 83 ? -6.690 -3.851 11.739 1.00 89.94 83 VAL A N 1
ATOM 657 C CA . VAL A 1 83 ? -5.352 -4.141 12.265 1.00 89.94 83 VAL A CA 1
ATOM 658 C C . VAL A 1 83 ? -4.484 -2.899 12.101 1.00 89.94 83 VAL A C 1
ATOM 660 O O . VAL A 1 83 ? -4.450 -2.323 11.016 1.00 89.94 83 VAL A O 1
ATOM 663 N N . THR A 1 84 ? -3.771 -2.488 13.155 1.00 89.62 84 THR A N 1
ATOM 664 C CA . THR A 1 84 ? -2.884 -1.316 13.108 1.00 89.62 84 THR A CA 1
ATOM 665 C C . THR A 1 84 ? -1.855 -1.476 11.983 1.00 89.62 84 THR A C 1
ATOM 667 O O . THR A 1 84 ? -0.995 -2.354 12.080 1.00 89.62 84 THR A O 1
ATOM 670 N N . PRO A 1 85 ? -1.916 -0.650 10.920 1.00 91.56 85 PRO A N 1
ATOM 671 C CA . PRO A 1 85 ? -1.012 -0.795 9.792 1.00 91.56 85 PRO A CA 1
ATOM 672 C C . PRO A 1 85 ? 0.391 -0.347 10.198 1.00 91.56 85 PRO A C 1
ATOM 674 O O . PRO A 1 85 ? 0.558 0.689 10.842 1.00 91.56 85 PRO A O 1
ATOM 677 N N . THR A 1 86 ? 1.406 -1.099 9.783 1.00 91.38 86 THR A N 1
ATOM 678 C CA . THR A 1 86 ? 2.812 -0.730 9.994 1.00 91.38 86 THR A CA 1
ATOM 679 C C . THR A 1 86 ? 3.386 0.048 8.817 1.00 91.38 86 THR A C 1
ATOM 681 O O . THR A 1 8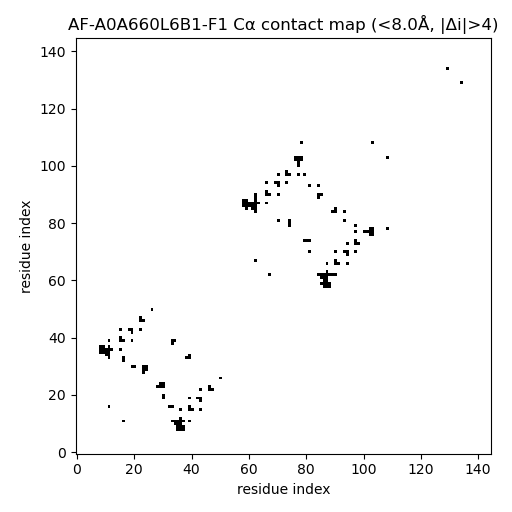6 ? 4.432 0.675 8.959 1.00 91.38 86 THR A O 1
ATOM 684 N N . SER A 1 87 ? 2.686 0.068 7.674 1.00 94.12 87 SER A N 1
ATOM 685 C CA . SER A 1 87 ? 3.135 0.774 6.475 1.00 94.12 87 SER A CA 1
ATOM 686 C C . SER A 1 87 ? 2.036 1.544 5.733 1.00 94.12 87 SER A C 1
ATOM 688 O O . SER A 1 87 ? 0.843 1.266 5.886 1.00 94.12 87 SER A O 1
ATOM 690 N N . LYS A 1 88 ? 2.426 2.509 4.885 1.00 90.44 88 LYS A N 1
ATOM 691 C CA . LYS A 1 88 ? 1.509 3.293 4.032 1.00 90.44 88 LYS A CA 1
ATOM 692 C C . LYS A 1 88 ? 0.673 2.407 3.118 1.00 90.44 88 LYS A C 1
ATOM 694 O O . LYS A 1 88 ? -0.517 2.674 2.956 1.00 90.44 88 LYS A O 1
ATOM 699 N N . ARG A 1 89 ? 1.276 1.360 2.541 1.00 89.19 89 ARG A N 1
ATOM 700 C CA . ARG A 1 89 ? 0.578 0.405 1.669 1.00 89.19 89 ARG A CA 1
ATOM 701 C C . ARG A 1 89 ? -0.483 -0.374 2.440 1.00 89.19 89 ARG A C 1
ATOM 703 O O . ARG A 1 89 ? -1.603 -0.506 1.959 1.00 89.19 89 ARG A O 1
ATOM 710 N N . GLN A 1 90 ? -0.152 -0.843 3.646 1.00 89.44 90 GLN A N 1
ATOM 711 C CA . GLN A 1 90 ? -1.123 -1.518 4.512 1.00 89.44 90 GLN A CA 1
ATOM 712 C C . GLN A 1 90 ? -2.262 -0.578 4.914 1.00 89.44 90 GLN A C 1
ATOM 714 O O . GLN A 1 90 ? -3.423 -0.966 4.849 1.00 89.44 90 GLN A O 1
ATOM 719 N N . ALA A 1 91 ? -1.948 0.673 5.263 1.00 92.62 91 ALA A N 1
ATOM 720 C CA . ALA A 1 91 ? -2.968 1.660 5.593 1.00 92.62 91 ALA A CA 1
ATOM 721 C C . ALA A 1 91 ? -3.901 1.947 4.409 1.00 92.62 91 ALA A C 1
ATOM 723 O O . ALA A 1 91 ? -5.107 2.030 4.605 1.00 92.62 91 ALA A O 1
ATOM 724 N N . ALA A 1 92 ? -3.369 2.073 3.190 1.00 91.19 92 ALA A N 1
ATOM 725 C CA . ALA A 1 92 ? -4.176 2.268 1.987 1.00 91.19 92 ALA A CA 1
ATOM 726 C C . ALA A 1 92 ? -5.092 1.067 1.702 1.00 91.19 92 ALA A C 1
ATOM 728 O O . ALA A 1 92 ? -6.290 1.255 1.523 1.00 91.19 92 ALA A O 1
ATOM 729 N N . ALA A 1 93 ? -4.562 -0.158 1.759 1.00 90.62 93 ALA A N 1
ATOM 730 C CA . ALA A 1 93 ? -5.359 -1.369 1.562 1.00 90.62 93 ALA A CA 1
ATOM 731 C C . ALA A 1 93 ? -6.509 -1.479 2.577 1.00 90.62 93 ALA A C 1
ATOM 733 O O . ALA A 1 93 ? -7.624 -1.862 2.232 1.00 90.62 93 ALA A O 1
ATOM 734 N N . GLU A 1 94 ? -6.251 -1.096 3.826 1.00 94.00 94 GLU A N 1
ATOM 735 C CA . GLU A 1 94 ? -7.259 -1.109 4.878 1.00 94.00 94 GLU A CA 1
ATOM 736 C C . GLU A 1 94 ? -8.302 0.007 4.707 1.00 94.00 94 GLU A C 1
ATOM 738 O O . GLU A 1 94 ? -9.490 -0.199 4.960 1.00 94.00 94 GLU A O 1
ATOM 743 N N . ILE A 1 95 ? -7.883 1.176 4.211 1.00 92.31 95 ILE A N 1
ATOM 744 C CA . ILE A 1 95 ? -8.793 2.252 3.810 1.00 92.31 95 ILE A CA 1
ATOM 745 C C . ILE A 1 95 ? -9.731 1.751 2.709 1.00 92.31 95 ILE A C 1
ATOM 747 O O . ILE A 1 95 ? -10.940 1.935 2.830 1.00 92.31 95 ILE A O 1
ATOM 751 N N . ASP A 1 96 ? -9.200 1.106 1.671 1.00 91.38 96 ASP A N 1
ATOM 752 C CA . ASP A 1 96 ? -9.993 0.600 0.549 1.00 91.38 96 ASP A CA 1
ATOM 753 C C . ASP A 1 96 ? -10.959 -0.502 1.006 1.00 91.38 96 ASP A C 1
ATOM 755 O O . ASP A 1 96 ? -12.141 -0.482 0.651 1.00 91.38 96 ASP A O 1
ATOM 759 N N . ARG A 1 97 ? -10.501 -1.403 1.887 1.00 92.75 97 ARG A N 1
ATOM 760 C CA . ARG A 1 97 ? -11.344 -2.426 2.523 1.00 92.75 97 ARG A CA 1
ATOM 761 C C . ARG A 1 97 ? -12.524 -1.799 3.265 1.00 92.75 97 ARG A C 1
ATOM 763 O O . ARG A 1 97 ? -13.666 -2.211 3.068 1.00 92.75 97 ARG A O 1
ATOM 770 N N . LEU A 1 98 ? -12.261 -0.801 4.111 1.00 89.94 98 LEU A N 1
ATOM 771 C CA . LEU A 1 98 ? -13.296 -0.125 4.896 1.00 89.94 98 LEU A CA 1
ATOM 772 C C . LEU A 1 98 ? -14.204 0.765 4.037 1.00 89.94 98 LEU A C 1
ATOM 774 O O . LEU A 1 98 ? -15.365 0.963 4.386 1.00 89.94 98 LEU A O 1
ATOM 778 N N . GLN A 1 99 ? -13.713 1.306 2.921 1.00 89.69 99 GLN A N 1
ATOM 779 C CA . GLN A 1 99 ? -14.542 2.060 1.979 1.00 89.69 99 GLN A CA 1
ATOM 780 C C . GLN A 1 99 ? -15.500 1.158 1.198 1.00 89.69 99 GLN A C 1
ATOM 782 O O . GLN A 1 99 ? -16.638 1.563 0.966 1.00 89.69 99 GLN A O 1
ATOM 787 N N . GLY A 1 100 ? -15.056 -0.044 0.818 1.00 84.75 100 GLY A N 1
ATOM 788 C CA . GLY A 1 100 ? -15.8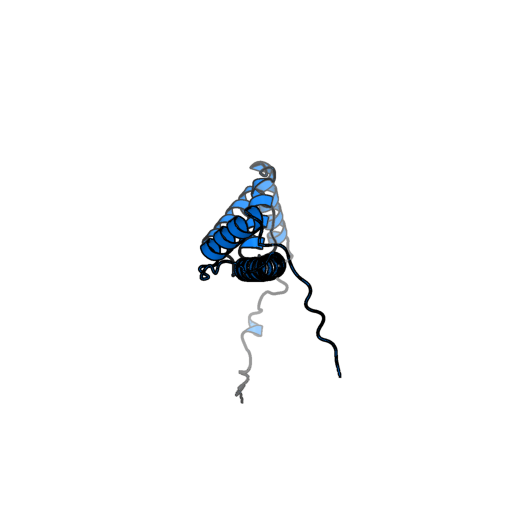78 -1.032 0.115 1.00 84.75 100 GLY A CA 1
ATOM 789 C C . GLY A 1 100 ? -16.904 -1.743 1.002 1.00 84.75 100 GLY A C 1
ATOM 790 O O . GLY A 1 100 ? -17.831 -2.363 0.486 1.00 84.75 100 GLY A O 1
ATOM 791 N N . ALA A 1 101 ? -16.769 -1.656 2.327 1.00 79.00 101 ALA A N 1
ATOM 792 C CA . ALA A 1 101 ? -17.725 -2.233 3.261 1.00 79.00 101 ALA A CA 1
ATOM 793 C C . ALA A 1 101 ? -19.044 -1.442 3.294 1.00 79.00 101 ALA A C 1
ATOM 795 O O . ALA A 1 101 ? -19.052 -0.209 3.381 1.00 79.00 101 ALA A O 1
ATOM 796 N N . THR A 1 102 ? -20.173 -2.158 3.296 1.00 71.19 102 THR A N 1
ATOM 797 C CA . THR A 1 102 ? -21.493 -1.559 3.523 1.00 71.19 102 THR A CA 1
ATOM 798 C C . THR A 1 102 ? -21.495 -0.826 4.872 1.00 71.19 102 THR A C 1
ATOM 800 O O . THR A 1 102 ? -21.117 -1.421 5.884 1.00 71.19 102 THR A O 1
ATOM 803 N N . PRO A 1 103 ? -21.877 0.464 4.921 1.00 62.91 103 PRO A N 1
ATOM 804 C CA . PRO A 1 103 ? -21.939 1.205 6.176 1.00 62.91 103 PRO A CA 1
ATOM 805 C C . PRO A 1 103 ? -22.921 0.550 7.152 1.00 62.91 103 PRO A C 1
ATOM 807 O O . PRO A 1 103 ? -24.036 0.220 6.750 1.00 62.91 103 PRO A O 1
ATOM 810 N N . SER A 1 104 ? -22.545 0.424 8.429 1.00 63.88 104 SER A N 1
ATOM 811 C CA . SER A 1 104 ? -23.495 0.023 9.468 1.00 63.88 104 SER A CA 1
ATOM 812 C C . SER A 1 104 ? -24.598 1.067 9.597 1.00 63.88 104 SER A C 1
ATOM 814 O O . SER A 1 104 ? -24.358 2.284 9.517 1.00 63.88 104 SER A O 1
ATOM 816 N N . THR A 1 105 ? -25.828 0.599 9.775 1.00 70.31 105 THR A N 1
ATOM 817 C CA . THR A 1 105 ? -26.969 1.491 9.954 1.00 70.31 105 THR A CA 1
ATOM 818 C C . THR A 1 105 ? -26.855 2.224 11.294 1.00 70.31 105 THR A C 1
ATOM 820 O O . THR A 1 105 ? -26.201 1.780 12.241 1.00 70.31 105 THR A O 1
ATOM 823 N N . ARG A 1 106 ? -27.506 3.389 11.407 1.00 64.62 106 ARG A N 1
ATOM 824 C CA . ARG A 1 106 ? -27.463 4.200 12.639 1.00 64.62 106 ARG A CA 1
ATOM 825 C C . ARG A 1 106 ? -27.992 3.439 13.862 1.00 64.62 106 ARG A C 1
ATOM 827 O O . ARG A 1 106 ? -27.529 3.686 14.971 1.00 64.62 106 ARG A O 1
ATOM 834 N N . VAL A 1 107 ? -28.958 2.544 13.649 1.00 71.31 107 VAL A N 1
ATOM 835 C CA . VAL A 1 107 ? -29.584 1.730 14.698 1.00 71.31 107 VAL A CA 1
ATOM 836 C C . VAL A 1 107 ? -28.624 0.647 15.185 1.00 71.31 107 VAL A C 1
ATOM 838 O O . VAL A 1 107 ? -28.414 0.545 16.388 1.00 71.31 107 VAL A O 1
ATOM 841 N N . GLU A 1 108 ? -27.978 -0.087 14.275 1.00 68.88 108 GLU A N 1
ATOM 842 C CA . GLU A 1 108 ? -26.973 -1.106 14.626 1.00 68.88 108 GLU A CA 1
ATOM 843 C C . GLU A 1 108 ? -25.831 -0.501 15.445 1.00 68.88 108 GLU A C 1
ATOM 845 O O . GLU A 1 108 ? -25.506 -0.994 16.520 1.00 68.88 108 GLU A O 1
ATOM 850 N N . ARG A 1 109 ? -25.306 0.656 15.020 1.00 65.50 109 ARG A N 1
ATOM 851 C CA . ARG A 1 109 ? -24.225 1.340 15.746 1.00 65.50 109 ARG A CA 1
ATOM 852 C C . ARG A 1 109 ? -24.624 1.758 17.164 1.00 65.50 109 ARG A C 1
ATOM 854 O O . ARG A 1 109 ? -23.800 1.714 18.073 1.00 65.50 109 ARG A O 1
ATOM 861 N N . TYR A 1 110 ? -25.870 2.196 17.348 1.00 70.88 110 TYR A N 1
ATOM 862 C CA . TYR A 1 110 ? -26.391 2.554 18.667 1.00 70.88 110 TYR A CA 1
ATOM 863 C C . TYR A 1 110 ? -26.530 1.320 19.567 1.00 70.88 110 TYR A C 1
ATOM 865 O O . TYR A 1 110 ? -26.155 1.376 20.737 1.00 70.88 110 TYR A O 1
ATOM 873 N N . LEU A 1 111 ? -27.021 0.205 19.020 1.00 71.75 111 LEU A N 1
ATOM 874 C CA . LEU A 1 111 ? -27.149 -1.054 19.753 1.00 71.75 111 LEU A CA 1
ATOM 875 C C . LEU A 1 111 ? -25.782 -1.608 20.175 1.00 71.75 111 LEU A C 1
ATOM 877 O O . LEU A 1 111 ? -25.641 -2.001 21.329 1.00 71.75 111 LEU A O 1
ATOM 881 N N . ASP A 1 112 ? -24.771 -1.555 19.305 1.00 69.12 112 ASP A N 1
ATOM 882 C CA . ASP A 1 112 ? -23.407 -1.997 19.630 1.00 69.12 112 ASP A CA 1
ATOM 883 C C . ASP A 1 112 ? -22.777 -1.154 20.747 1.00 69.12 112 ASP A C 1
ATOM 885 O O . ASP A 1 112 ? -22.225 -1.692 21.708 1.00 69.12 112 ASP A O 1
ATOM 889 N N . GLN A 1 113 ? -22.897 0.178 20.669 1.00 71.31 113 GLN A N 1
ATOM 890 C CA . GLN A 1 113 ? -22.403 1.075 21.722 1.00 71.31 113 GLN A CA 1
ATOM 891 C C . GLN A 1 113 ? -23.117 0.831 23.051 1.00 71.31 113 GLN A C 1
ATOM 893 O O . GLN A 1 113 ? -22.470 0.766 24.097 1.00 71.31 113 GLN A O 1
ATOM 898 N N . LYS A 1 114 ? -24.442 0.655 23.007 1.00 72.44 114 LYS A N 1
ATOM 899 C CA . LYS A 1 114 ? -25.237 0.322 24.186 1.00 72.44 114 LYS A CA 1
ATOM 900 C C . LYS A 1 114 ? -24.829 -1.033 24.766 1.00 72.44 114 LYS A C 1
ATOM 902 O O . LYS A 1 114 ? -24.717 -1.141 25.975 1.00 72.44 114 LYS A O 1
ATOM 907 N N . ALA A 1 115 ? -24.547 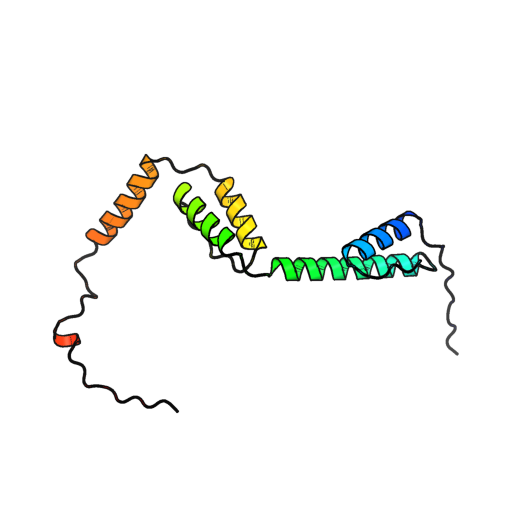-2.039 23.940 1.00 73.62 115 ALA A N 1
ATOM 908 C CA . ALA A 1 115 ? -24.115 -3.356 24.405 1.00 73.62 115 ALA A CA 1
ATOM 909 C C . ALA A 1 115 ? -22.742 -3.320 25.098 1.00 73.62 115 ALA A C 1
ATOM 911 O O . ALA A 1 115 ? -22.556 -3.992 26.112 1.00 73.62 115 ALA A O 1
ATOM 912 N N . VAL A 1 116 ? -21.791 -2.524 24.593 1.00 70.56 116 VAL A N 1
ATOM 913 C CA . VAL A 1 116 ? -20.495 -2.298 25.261 1.00 70.56 116 VAL A CA 1
ATOM 914 C C . VAL A 1 116 ? -20.697 -1.582 26.593 1.00 70.56 116 VAL A C 1
ATOM 916 O O . VAL A 1 116 ? -20.180 -2.038 27.609 1.00 70.56 116 VAL A O 1
ATOM 919 N N . TRP A 1 117 ? -21.500 -0.517 26.604 1.00 66.00 117 TRP A N 1
ATOM 920 C CA . TRP A 1 117 ? -21.821 0.221 27.823 1.00 66.00 117 TRP A CA 1
ATOM 921 C C . TRP A 1 117 ? -22.500 -0.671 28.864 1.00 66.00 117 TRP A C 1
ATOM 923 O O . TRP A 1 117 ? -22.064 -0.730 30.010 1.00 66.00 117 TRP A O 1
ATOM 933 N N . ASP A 1 118 ? -23.533 -1.412 28.467 1.00 69.81 118 ASP A N 1
ATOM 934 C CA . ASP A 1 118 ? -24.248 -2.348 29.331 1.00 69.81 118 ASP A CA 1
ATOM 935 C C . ASP A 1 118 ? -23.288 -3.420 29.864 1.00 69.81 118 ASP A C 1
ATOM 937 O O . ASP A 1 118 ? -23.343 -3.741 31.045 1.00 69.81 118 ASP A O 1
ATOM 941 N N . ARG A 1 119 ? -22.361 -3.933 29.042 1.00 66.00 119 ARG A N 1
ATOM 942 C CA . ARG A 1 119 ? -21.335 -4.898 29.470 1.00 66.00 119 ARG A CA 1
ATOM 943 C C . ARG A 1 119 ? -20.359 -4.313 30.489 1.00 66.00 119 ARG A C 1
ATOM 945 O O . ARG A 1 119 ? -20.030 -5.005 31.450 1.00 66.00 119 ARG A O 1
ATOM 952 N N . ASP A 1 120 ? -19.899 -3.083 30.292 1.00 65.94 120 ASP A N 1
ATOM 953 C CA . ASP A 1 120 ? -19.003 -2.406 31.233 1.00 65.94 120 ASP A CA 1
ATOM 954 C C . ASP A 1 120 ? -19.727 -2.051 32.538 1.00 65.94 120 ASP A C 1
ATOM 956 O O . ASP A 1 120 ? -19.147 -2.173 33.615 1.00 65.94 120 ASP A O 1
ATOM 960 N N . THR A 1 121 ? -21.015 -1.704 32.459 1.00 65.19 121 THR A N 1
ATOM 961 C CA . THR A 1 121 ? -21.845 -1.342 33.619 1.00 65.19 121 THR A CA 1
ATOM 962 C C . THR A 1 121 ? -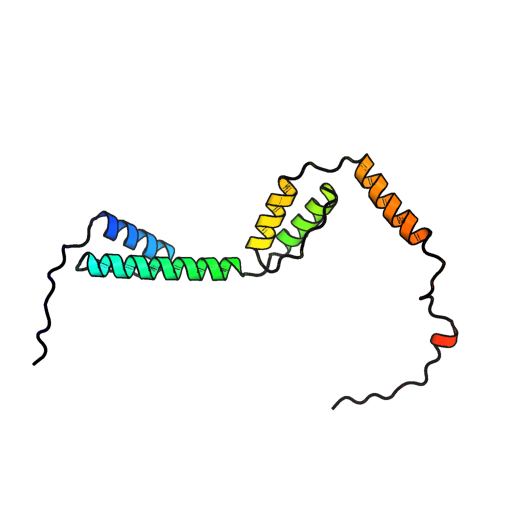22.303 -2.571 34.417 1.00 65.19 121 THR A C 1
ATOM 964 O O . THR A 1 121 ? -22.365 -2.513 35.641 1.00 65.19 121 THR A O 1
ATOM 967 N N . ASN A 1 122 ? -22.590 -3.702 33.754 1.00 61.69 122 ASN A N 1
ATOM 968 C CA . ASN A 1 122 ? -22.925 -4.986 34.396 1.00 61.69 122 ASN A CA 1
ATOM 969 C C . ASN A 1 122 ? -21.697 -5.834 34.756 1.00 61.69 122 ASN A C 1
ATOM 971 O O . ASN A 1 122 ? -21.845 -6.942 35.282 1.00 61.69 122 ASN A O 1
ATOM 975 N N . ARG A 1 123 ? -20.476 -5.359 34.485 1.00 53.88 123 ARG A N 1
ATOM 976 C CA . ARG A 1 123 ? -19.277 -5.983 35.040 1.00 53.88 123 ARG A CA 1
ATOM 977 C C . ARG A 1 123 ? -19.351 -5.792 36.552 1.00 53.88 123 ARG A C 1
ATOM 979 O O . ARG A 1 123 ? -19.374 -4.659 37.021 1.00 53.88 123 ARG A O 1
ATOM 986 N N . ALA A 1 124 ? -19.439 -6.901 37.291 1.00 57.62 124 ALA A N 1
ATOM 987 C CA . ALA A 1 124 ? -19.493 -6.913 38.752 1.00 57.62 124 ALA A CA 1
ATOM 988 C C . ALA A 1 124 ? -18.542 -5.856 39.347 1.00 57.62 124 ALA A C 1
ATOM 990 O O . ALA A 1 124 ? -17.430 -5.717 38.823 1.00 57.62 124 ALA A O 1
ATOM 991 N N . PRO A 1 125 ? -18.954 -5.119 40.397 1.00 54.88 125 PRO A N 1
ATOM 992 C CA . PRO A 1 125 ? -18.199 -3.987 40.912 1.00 54.88 125 PRO A CA 1
ATOM 993 C C . PRO A 1 125 ? -16.760 -4.399 41.235 1.00 54.88 125 PRO A C 1
ATOM 995 O O . PRO A 1 125 ? -16.481 -5.104 42.197 1.00 54.88 125 PRO A O 1
ATOM 998 N N . ASN A 1 126 ? -15.868 -3.962 40.351 1.00 57.16 126 ASN A N 1
ATOM 999 C CA . ASN A 1 126 ? -14.481 -3.612 40.585 1.00 57.16 126 ASN A CA 1
ATOM 1000 C C . ASN A 1 126 ? -13.653 -4.585 41.460 1.00 57.16 126 ASN A C 1
ATOM 1002 O O . ASN A 1 126 ? -13.223 -4.246 42.556 1.00 57.16 126 ASN A O 1
ATOM 1006 N N . LEU A 1 127 ? -13.311 -5.763 40.920 1.00 54.97 127 LEU A N 1
ATOM 1007 C CA . LEU A 1 127 ? -12.216 -6.604 41.454 1.00 54.97 127 LEU A CA 1
ATOM 1008 C C . LEU A 1 127 ? -10.826 -5.936 41.341 1.00 54.97 127 LEU A C 1
ATOM 1010 O O . LEU A 1 127 ? -9.855 -6.459 41.876 1.00 54.97 127 LEU A O 1
ATOM 1014 N N . ALA A 1 128 ? -10.738 -4.808 40.628 1.00 59.28 128 ALA A N 1
ATOM 1015 C CA . ALA A 1 128 ? -9.555 -3.960 40.497 1.00 59.28 128 ALA A CA 1
ATOM 1016 C C . ALA A 1 128 ? -9.753 -2.579 41.158 1.00 59.28 128 ALA A C 1
ATOM 1018 O O . ALA A 1 128 ? -9.009 -1.646 40.856 1.00 59.28 128 ALA A O 1
ATOM 1019 N N . ALA A 1 129 ? -10.764 -2.422 42.027 1.00 64.81 129 ALA A N 1
ATOM 1020 C CA . ALA A 1 129 ? -10.847 -1.243 42.879 1.00 64.81 129 ALA A CA 1
ATOM 1021 C C . ALA A 1 129 ? -9.626 -1.243 43.791 1.00 64.81 129 ALA A C 1
ATOM 1023 O O . ALA A 1 129 ? -9.482 -2.150 44.607 1.00 64.81 129 ALA A O 1
ATOM 1024 N N . ILE A 1 130 ? -8.789 -0.218 43.646 1.00 61.62 130 ILE A N 1
ATOM 1025 C CA . ILE A 1 130 ? -7.721 0.078 44.595 1.00 61.62 130 ILE A CA 1
ATOM 1026 C C . ILE A 1 130 ? -8.395 0.265 45.951 1.00 61.62 130 ILE A C 1
ATOM 1028 O O . ILE A 1 130 ? -9.221 1.169 46.112 1.00 61.62 130 ILE A O 1
ATOM 1032 N N . ARG A 1 131 ? -8.102 -0.623 46.897 1.00 69.38 131 ARG A N 1
ATOM 1033 C CA . ARG A 1 131 ? -8.607 -0.475 48.261 1.00 69.38 131 ARG A CA 1
ATOM 1034 C C . ARG A 1 131 ? -7.820 0.627 48.974 1.00 69.38 131 ARG A C 1
ATOM 1036 O O . ARG A 1 131 ? -6.658 0.864 48.657 1.00 69.38 131 ARG A O 1
ATOM 1043 N N . GLU A 1 132 ? -8.436 1.330 49.922 1.00 65.88 132 GLU A N 1
ATOM 1044 C CA . GLU A 1 132 ? -7.785 2.458 50.616 1.00 65.88 132 GLU A CA 1
ATOM 1045 C C . GLU A 1 132 ? -6.493 2.046 51.349 1.00 65.88 132 GLU A C 1
ATOM 1047 O O . GLU A 1 132 ? -5.566 2.845 51.466 1.00 65.88 132 GLU A O 1
ATOM 1052 N N . ASP A 1 133 ? -6.392 0.786 51.774 1.00 65.44 133 ASP A N 1
ATOM 1053 C CA . ASP A 1 133 ? -5.212 0.188 52.402 1.00 65.44 133 ASP A CA 1
ATOM 1054 C C . ASP A 1 133 ? -4.086 -0.147 51.407 1.00 65.44 133 ASP A C 1
ATOM 1056 O O . ASP A 1 133 ? -2.915 -0.159 51.790 1.00 65.44 133 ASP A O 1
ATOM 1060 N N . GLU A 1 134 ? -4.407 -0.326 50.122 1.00 65.31 134 GLU A N 1
ATOM 1061 C CA . GLU A 1 134 ? -3.446 -0.592 49.039 1.00 65.31 134 GLU A CA 1
ATOM 1062 C C . GLU A 1 134 ? -2.660 0.668 48.616 1.00 65.31 134 GLU A C 1
ATOM 1064 O O . GLU A 1 134 ? -1.651 0.568 47.917 1.00 65.31 134 GLU A O 1
ATOM 1069 N N . VAL A 1 135 ? -3.077 1.860 49.067 1.00 64.44 135 VAL A N 1
ATOM 1070 C CA . VAL A 1 135 ? -2.382 3.142 48.819 1.00 64.44 135 VAL A CA 1
ATOM 1071 C C . VAL A 1 135 ? -1.244 3.382 49.827 1.00 64.44 135 VAL A C 1
ATOM 1073 O O . VAL A 1 135 ? -0.374 4.231 49.620 1.00 64.44 135 VAL A O 1
ATOM 1076 N N . THR A 1 136 ? -1.203 2.599 50.904 1.00 65.44 136 THR A N 1
ATOM 1077 C CA . THR A 1 136 ? -0.143 2.625 51.920 1.00 65.44 136 THR A CA 1
ATOM 1078 C C . THR A 1 136 ? 0.910 1.556 51.625 1.00 65.44 136 THR A C 1
ATOM 1080 O O . THR A 1 136 ? 0.886 0.455 52.163 1.00 65.44 136 THR A O 1
ATOM 1083 N N . GLY A 1 137 ? 1.866 1.887 50.753 1.00 59.66 137 GLY A N 1
ATOM 1084 C CA . GLY A 1 137 ? 3.041 1.060 50.468 1.00 59.66 137 GLY A CA 1
ATOM 1085 C C . GLY A 1 137 ? 4.310 1.604 51.130 1.00 59.66 137 GLY A C 1
ATOM 1086 O O . GLY A 1 137 ? 4.607 2.794 51.028 1.00 59.66 137 GLY A O 1
ATOM 1087 N N . TYR A 1 138 ? 5.098 0.733 51.770 1.00 62.84 138 TYR A N 1
ATOM 1088 C CA . TYR A 1 138 ? 6.472 1.049 52.176 1.00 62.84 138 TYR A CA 1
ATOM 1089 C C . TYR A 1 138 ? 7.310 1.306 50.915 1.00 62.84 138 TYR A C 1
ATOM 1091 O O . TYR A 1 138 ? 7.490 0.412 50.086 1.00 62.84 138 TYR A O 1
ATOM 1099 N N . GLY A 1 139 ? 7.788 2.543 50.751 1.00 58.28 139 GLY A N 1
ATOM 1100 C CA . GLY A 1 139 ? 8.560 2.971 49.587 1.00 58.28 139 GLY A CA 1
ATOM 1101 C C . GLY A 1 139 ? 9.752 2.049 49.336 1.00 58.28 139 GLY A C 1
ATOM 1102 O O . GLY A 1 139 ? 10.681 1.982 50.136 1.00 58.28 139 GLY A O 1
ATOM 1103 N N . SER A 1 140 ? 9.722 1.329 48.218 1.00 56.38 140 SER A N 1
ATOM 1104 C CA . SER A 1 140 ? 10.861 0.545 47.752 1.00 56.38 140 SER A CA 1
ATOM 1105 C C . SER A 1 140 ? 11.879 1.502 47.134 1.00 56.38 140 SER A C 1
ATOM 1107 O O . SER A 1 140 ? 11.627 2.094 46.086 1.00 56.38 140 SER A O 1
ATOM 1109 N N . THR A 1 141 ? 13.024 1.689 47.787 1.00 64.62 141 THR A N 1
ATOM 1110 C CA . THR A 1 141 ? 14.164 2.428 47.234 1.00 64.62 141 THR A CA 1
ATOM 1111 C C . THR A 1 141 ? 14.838 1.566 46.171 1.00 64.62 141 THR A C 1
ATOM 1113 O O . THR A 1 141 ? 15.706 0.753 46.484 1.00 64.62 141 THR A O 1
ATOM 1116 N N . ALA A 1 142 ? 14.407 1.697 44.919 1.00 57.12 142 ALA A N 1
ATOM 1117 C CA . ALA A 1 142 ? 15.079 1.083 43.782 1.00 57.12 142 ALA A CA 1
ATOM 1118 C C . ALA A 1 142 ? 16.105 2.066 43.200 1.00 57.12 142 ALA A C 1
ATOM 1120 O O . ALA A 1 142 ? 15.743 3.151 42.743 1.00 57.12 142 ALA A O 1
ATOM 1121 N N . THR A 1 143 ? 17.377 1.673 43.199 1.00 58.56 143 THR A N 1
ATOM 1122 C CA . THR A 1 143 ? 18.458 2.393 42.514 1.00 58.56 143 THR A CA 1
ATOM 1123 C C . THR A 1 143 ? 18.830 1.588 41.274 1.00 58.56 143 THR A C 1
ATOM 1125 O O . THR A 1 143 ? 19.187 0.418 41.391 1.00 58.56 143 THR A O 1
ATOM 1128 N N . TRP A 1 144 ? 18.713 2.185 40.090 1.00 47.97 144 TRP A N 1
ATOM 1129 C CA . TRP A 1 144 ? 19.100 1.547 38.830 1.00 47.97 144 TRP A CA 1
ATOM 1130 C C . TRP A 1 144 ? 20.625 1.629 38.658 1.00 47.97 144 TRP A C 1
ATOM 1132 O O . TRP A 1 144 ? 21.197 2.697 38.886 1.00 47.97 144 TRP A O 1
ATOM 1142 N N . GLN A 1 145 ? 21.261 0.515 38.279 1.00 53.84 145 GLN A N 1
ATOM 1143 C CA . GLN A 1 145 ? 22.624 0.488 37.729 1.00 53.84 145 GLN A CA 1
ATOM 1144 C C . GLN A 1 145 ? 22.573 0.403 36.208 1.00 53.84 145 GLN A C 1
ATOM 1146 O O . GLN A 1 145 ? 21.684 -0.318 35.699 1.00 53.84 145 GLN A O 1
#

Secondary structure (DSSP, 8-state):
---------PPPPHHHHHHHHHHHHHHTPPP---SSHHHHHHHHHHHHHHHHHHHHHHHTSPPPHHHHHHHHHHHHHHT------SSHHHHHHHHHHHHHSPPPPHHHHHHHHHHHHHHHHSS-S-TT---GGGG----------